Protein AF-A0A1B8PIZ0-F1 (afdb_monomer_lite)

Foldseek 3Di:
DDPDPPCLPVCVPDFDFADQVVLLVLLVCQQVVVDDQFPSSQLNSLFRDQDAAREHEDAQCSLFFKEFPDDWDADPPPQRKTKTKIARPDLRSCLRQPIWIWIQGPVRFIGTDKDKDQLDLDPDPDVSSVVSNVVCVVRPRDHDPRTNNHIYIYHNPPYTHDCVSYDYPVD

Structure (mmCIF, N/CA/C/O backbone):
data_AF-A0A1B8PIZ0-F1
#
_entry.id   AF-A0A1B8PIZ0-F1
#
loop_
_atom_site.group_PDB
_atom_site.id
_atom_site.type_symbol
_atom_site.label_atom_id
_atom_site.label_alt_id
_atom_site.label_comp_id
_atom_site.label_asym_id
_atom_site.label_entity_id
_atom_site.label_seq_id
_atom_site.pdbx_PDB_ins_code
_atom_site.Cartn_x
_atom_site.Cartn_y
_atom_site.Cartn_z
_atom_site.occupancy
_atom_site.B_iso_or_equiv
_atom_site.auth_seq_id
_atom_site.auth_comp_id
_atom_site.auth_asym_id
_atom_site.auth_atom_id
_atom_site.pdbx_PDB_model_num
ATOM 1 N N . MET A 1 1 ? 8.031 23.062 -17.311 1.00 29.81 1 MET A N 1
ATOM 2 C CA . MET A 1 1 ? 8.286 21.950 -18.252 1.00 29.81 1 MET A CA 1
ATOM 3 C C . MET A 1 1 ? 7.127 20.973 -18.152 1.00 29.81 1 MET A C 1
ATOM 5 O O . MET A 1 1 ? 6.891 20.452 -17.072 1.00 29.81 1 MET A O 1
ATOM 9 N N . ARG A 1 2 ? 6.341 20.817 -19.224 1.00 23.56 2 ARG A N 1
ATOM 10 C CA . ARG A 1 2 ? 5.253 19.832 -19.306 1.00 23.56 2 ARG A CA 1
ATOM 11 C C . ARG A 1 2 ? 5.881 18.497 -19.698 1.00 23.56 2 ARG A C 1
ATOM 13 O O . ARG A 1 2 ? 6.455 18.410 -20.780 1.00 23.56 2 ARG A O 1
ATOM 20 N N . TRP A 1 3 ? 5.799 17.494 -18.830 1.00 27.50 3 TRP A N 1
ATOM 21 C CA . TRP A 1 3 ? 6.072 16.117 -19.227 1.00 27.50 3 TRP A CA 1
ATOM 22 C C . TRP A 1 3 ? 4.969 15.710 -20.202 1.00 27.50 3 TRP A C 1
ATOM 24 O O . TRP A 1 3 ? 3.836 15.443 -19.810 1.00 27.50 3 TRP A O 1
ATOM 34 N N . ASN A 1 4 ? 5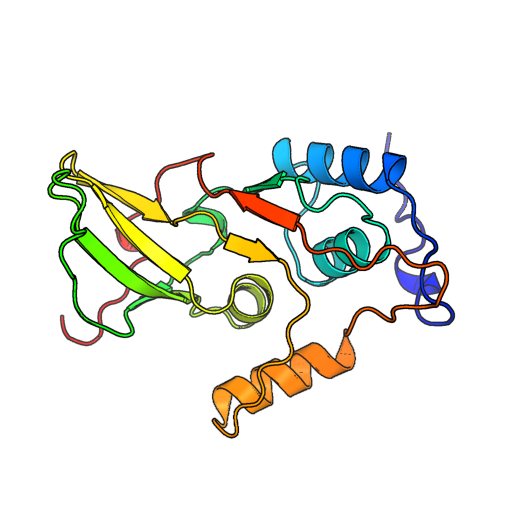.287 15.777 -21.496 1.00 31.23 4 ASN A N 1
ATOM 35 C CA . ASN A 1 4 ? 4.483 15.149 -22.532 1.00 31.23 4 ASN A CA 1
ATOM 36 C C . ASN A 1 4 ? 4.320 13.689 -22.139 1.00 31.23 4 ASN A C 1
ATOM 38 O O . ASN A 1 4 ? 5.322 13.051 -21.834 1.00 31.23 4 ASN A O 1
ATOM 42 N N . ALA A 1 5 ? 3.082 13.200 -22.141 1.00 34.72 5 ALA A N 1
ATOM 43 C CA . ALA A 1 5 ? 2.732 11.801 -21.968 1.00 34.72 5 ALA A CA 1
ATOM 44 C C . ALA A 1 5 ? 3.701 10.923 -22.774 1.00 34.72 5 ALA A C 1
ATOM 46 O O . ALA A 1 5 ? 3.555 10.767 -23.989 1.00 34.72 5 ALA A O 1
ATOM 47 N N . ILE A 1 6 ? 4.744 10.408 -22.119 1.00 36.66 6 ILE A N 1
ATOM 48 C CA . ILE A 1 6 ? 5.688 9.499 -22.748 1.00 36.66 6 ILE A CA 1
ATOM 49 C C . ILE A 1 6 ? 4.914 8.199 -22.906 1.00 36.66 6 ILE A C 1
ATOM 51 O O . ILE A 1 6 ? 4.814 7.404 -21.987 1.00 36.66 6 ILE A O 1
ATOM 55 N N . ASN A 1 7 ? 4.306 8.043 -24.082 1.00 41.03 7 ASN A N 1
ATOM 56 C CA . ASN A 1 7 ? 4.067 6.769 -24.753 1.00 41.03 7 ASN A CA 1
ATOM 57 C C . ASN A 1 7 ? 3.446 5.627 -23.930 1.00 41.03 7 ASN A C 1
ATOM 59 O O . ASN A 1 7 ? 3.658 4.466 -24.268 1.00 41.03 7 ASN A O 1
ATOM 63 N N . ILE A 1 8 ? 2.590 5.923 -22.954 1.00 43.09 8 ILE A N 1
ATOM 64 C CA . ILE A 1 8 ? 1.818 4.900 -22.228 1.00 43.09 8 ILE A CA 1
ATOM 65 C C . ILE A 1 8 ? 1.001 4.029 -23.220 1.00 43.09 8 ILE A C 1
ATOM 67 O O . ILE A 1 8 ? 0.893 2.814 -23.080 1.00 43.09 8 ILE A O 1
ATOM 71 N N . ASN A 1 9 ? 0.570 4.609 -24.351 1.00 36.38 9 ASN A N 1
ATOM 72 C CA . ASN A 1 9 ? -0.186 3.911 -25.399 1.00 36.38 9 ASN A CA 1
ATOM 73 C C . ASN A 1 9 ? 0.626 2.986 -26.337 1.00 36.38 9 ASN A C 1
ATOM 75 O O . ASN A 1 9 ? 0.011 2.245 -27.103 1.00 36.38 9 ASN A O 1
ATOM 79 N N . LYS A 1 10 ? 1.972 2.989 -26.327 1.00 35.34 10 LYS A N 1
ATOM 80 C CA . LYS A 1 10 ? 2.781 2.112 -27.213 1.00 35.34 10 LYS A CA 1
ATOM 81 C C . LYS A 1 10 ? 3.166 0.761 -26.591 1.00 35.34 10 LYS A C 1
ATOM 83 O O . LYS A 1 10 ? 3.701 -0.092 -27.296 1.00 35.34 10 LYS A O 1
ATOM 88 N N . VAL A 1 11 ? 2.870 0.535 -25.310 1.00 43.62 11 VAL A N 1
ATOM 89 C CA . VAL A 1 11 ? 3.369 -0.625 -24.539 1.00 43.62 11 VAL A CA 1
ATOM 90 C C . VAL A 1 11 ? 2.560 -1.915 -24.776 1.00 43.62 11 VAL A C 1
ATOM 92 O O . VAL A 1 11 ? 2.982 -2.997 -24.387 1.00 43.62 11 VAL A O 1
ATOM 95 N N . LYS A 1 12 ? 1.433 -1.872 -25.499 1.00 44.84 12 LYS A N 1
ATOM 96 C CA . LYS A 1 12 ? 0.586 -3.067 -25.701 1.00 44.84 12 LYS A CA 1
ATOM 97 C C . LYS A 1 12 ? 1.156 -4.146 -26.640 1.00 44.84 12 LYS A C 1
ATOM 99 O O . LYS A 1 12 ? 0.553 -5.209 -26.728 1.00 44.84 12 LYS A O 1
ATOM 104 N N . ALA A 1 13 ? 2.278 -3.916 -27.330 1.00 50.06 13 ALA A N 1
ATOM 105 C CA . ALA A 1 13 ? 2.811 -4.880 -28.306 1.00 50.06 13 ALA A CA 1
ATOM 106 C C . ALA A 1 13 ? 4.009 -5.716 -27.814 1.00 50.06 13 ALA A C 1
ATOM 108 O O . ALA A 1 13 ? 4.194 -6.818 -28.314 1.00 50.06 13 ALA A O 1
ATOM 109 N N . ASN A 1 14 ? 4.807 -5.237 -26.851 1.00 59.69 14 ASN A N 1
ATOM 110 C CA . ASN A 1 14 ? 5.965 -5.960 -26.310 1.00 59.69 14 ASN A CA 1
ATOM 111 C C . ASN A 1 14 ? 6.154 -5.608 -24.831 1.00 59.69 14 ASN A C 1
ATOM 113 O O . ASN A 1 14 ? 6.105 -4.432 -24.473 1.00 59.69 14 ASN A O 1
ATOM 117 N N . ALA A 1 15 ? 6.402 -6.617 -23.991 1.00 68.88 15 ALA A N 1
ATOM 118 C CA . ALA A 1 15 ? 6.750 -6.411 -22.588 1.00 68.88 15 ALA A CA 1
ATOM 119 C C . ALA A 1 15 ? 7.975 -5.479 -22.467 1.00 68.88 15 ALA A C 1
ATOM 121 O O . ALA A 1 15 ? 8.939 -5.661 -23.224 1.00 68.88 15 ALA A O 1
ATOM 122 N N . PRO A 1 16 ? 7.970 -4.487 -21.557 1.00 81.31 16 PRO A N 1
ATOM 123 C CA . PRO A 1 16 ? 9.118 -3.612 -21.391 1.00 81.31 16 PRO A CA 1
ATOM 124 C C . PRO A 1 16 ? 10.303 -4.416 -20.842 1.00 81.31 16 PRO A C 1
ATOM 126 O O . PRO A 1 16 ? 10.139 -5.425 -20.146 1.00 81.31 16 PRO A O 1
ATOM 129 N N . LYS A 1 17 ? 11.515 -3.986 -21.196 1.00 85.69 17 LYS A N 1
ATOM 130 C CA . LYS A 1 17 ? 12.740 -4.577 -20.652 1.00 85.69 17 LYS A CA 1
ATOM 131 C C . LYS A 1 17 ? 12.931 -4.116 -19.209 1.00 85.69 17 LYS A C 1
ATOM 133 O O . LYS A 1 17 ? 12.544 -3.003 -18.864 1.00 85.69 17 LYS A O 1
ATOM 138 N N . ALA A 1 18 ? 13.567 -4.957 -18.403 1.00 89.19 18 ALA A N 1
ATOM 139 C CA . ALA A 1 18 ? 14.065 -4.604 -17.086 1.00 89.19 18 ALA A CA 1
ATOM 140 C C . ALA A 1 18 ? 14.876 -3.300 -17.150 1.00 89.19 18 ALA A C 1
ATOM 142 O O . ALA A 1 18 ? 15.759 -3.151 -17.999 1.00 89.19 18 ALA A O 1
ATOM 143 N N . ASN A 1 19 ? 14.567 -2.367 -16.254 1.00 93.75 19 ASN A N 1
ATOM 144 C CA . ASN A 1 19 ? 15.237 -1.080 -16.142 1.00 93.75 19 ASN A CA 1
ATOM 145 C C . ASN A 1 19 ? 15.140 -0.569 -14.698 1.00 93.75 19 ASN A C 1
ATOM 147 O O . ASN A 1 19 ? 14.240 0.198 -14.355 1.00 93.75 19 ASN A O 1
ATOM 151 N N . GLN A 1 20 ? 16.074 -0.997 -13.844 1.00 95.69 20 GLN A N 1
ATOM 152 C CA . GLN A 1 20 ? 16.063 -0.613 -12.431 1.00 95.69 20 GLN A CA 1
ATOM 153 C C . GLN A 1 20 ? 16.243 0.894 -12.222 1.00 95.69 20 GLN A C 1
ATOM 155 O O . GLN A 1 20 ? 15.596 1.462 -11.352 1.00 95.69 20 GLN A O 1
ATOM 160 N N . GLU A 1 21 ? 17.068 1.561 -13.032 1.00 95.94 21 GLU A N 1
ATOM 161 C CA . GLU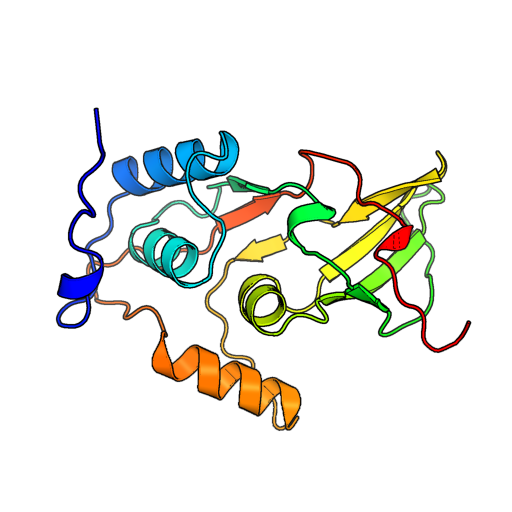 A 1 21 ? 17.289 3.007 -12.894 1.00 95.94 21 GLU A CA 1
ATOM 162 C C . GLU A 1 21 ? 15.988 3.796 -13.122 1.00 95.94 21 GLU A C 1
ATOM 164 O O . GLU A 1 21 ? 15.710 4.789 -12.448 1.00 95.94 21 GLU A O 1
ATOM 169 N N . GLU A 1 22 ? 15.163 3.351 -14.071 1.00 94.56 22 GLU A N 1
ATOM 170 C CA . GLU A 1 22 ? 13.834 3.918 -14.293 1.00 94.56 22 GLU A CA 1
ATOM 171 C C . GLU A 1 22 ? 12.845 3.522 -13.191 1.00 94.56 22 GLU A C 1
ATOM 173 O O . GLU A 1 22 ? 12.083 4.377 -12.739 1.00 94.56 22 GLU A O 1
ATOM 178 N N . ALA A 1 23 ? 12.901 2.280 -12.697 1.00 94.62 23 ALA A N 1
ATOM 179 C CA . ALA A 1 23 ? 12.103 1.836 -11.554 1.00 94.62 23 ALA A CA 1
ATOM 180 C C . ALA A 1 23 ? 12.353 2.711 -10.311 1.00 94.62 23 ALA A C 1
ATOM 182 O O . ALA A 1 23 ? 11.406 3.176 -9.674 1.00 94.62 23 ALA A O 1
ATOM 183 N N . ASP A 1 24 ? 13.619 3.017 -10.019 1.00 97.00 24 ASP A N 1
ATOM 184 C CA . ASP A 1 24 ? 14.020 3.865 -8.896 1.00 97.00 24 ASP A CA 1
ATOM 185 C C . ASP A 1 24 ? 13.507 5.305 -9.074 1.00 97.00 24 ASP A C 1
ATOM 187 O O . ASP A 1 24 ? 12.976 5.908 -8.137 1.00 97.00 24 ASP A O 1
ATOM 191 N N . LYS A 1 25 ? 13.582 5.857 -10.295 1.00 95.88 25 LYS A N 1
ATOM 192 C CA . LYS A 1 25 ? 13.016 7.181 -10.618 1.00 95.88 25 LYS A CA 1
ATOM 193 C C . LYS A 1 25 ? 11.502 7.215 -10.419 1.00 95.88 25 LYS A C 1
ATOM 195 O O . LYS A 1 25 ? 10.985 8.169 -9.839 1.00 95.88 25 LYS A O 1
ATOM 200 N N . ILE A 1 26 ? 10.790 6.183 -10.866 1.00 93.75 26 ILE A N 1
ATOM 201 C CA . ILE A 1 26 ? 9.339 6.060 -10.684 1.00 93.75 26 ILE A CA 1
ATOM 202 C C . ILE A 1 26 ? 8.981 5.962 -9.199 1.00 93.75 26 ILE A C 1
ATOM 204 O O . ILE A 1 26 ? 8.067 6.655 -8.751 1.00 93.75 26 ILE A O 1
ATOM 208 N N . ALA A 1 27 ? 9.730 5.184 -8.415 1.00 93.81 27 ALA A N 1
ATOM 209 C CA . ALA A 1 27 ? 9.539 5.106 -6.970 1.00 93.81 27 ALA A CA 1
ATOM 210 C C . ALA A 1 27 ? 9.697 6.481 -6.298 1.00 93.81 27 ALA A C 1
ATOM 212 O O . ALA A 1 27 ? 8.860 6.871 -5.484 1.00 93.81 27 ALA A O 1
ATOM 213 N N . VAL A 1 28 ? 10.699 7.276 -6.693 1.00 94.50 28 VAL A N 1
ATOM 214 C CA . VAL A 1 28 ? 10.849 8.662 -6.213 1.00 94.50 28 VAL A CA 1
ATOM 215 C C . VAL A 1 28 ? 9.637 9.527 -6.584 1.00 94.50 28 VAL A C 1
ATOM 217 O O . VAL A 1 28 ? 9.174 10.321 -5.759 1.00 94.50 28 VAL A O 1
ATOM 220 N N . LEU A 1 29 ? 9.081 9.380 -7.790 1.00 93.00 29 LEU A N 1
ATOM 221 C CA . LEU A 1 29 ? 7.890 10.130 -8.204 1.00 93.00 29 LEU A CA 1
ATOM 222 C C . LEU A 1 29 ? 6.647 9.756 -7.386 1.00 93.00 29 LEU A C 1
ATOM 224 O O . LEU A 1 29 ? 5.907 10.656 -6.986 1.00 93.00 29 LEU A O 1
ATOM 228 N N . PHE A 1 30 ? 6.448 8.474 -7.067 1.00 90.81 30 PHE A N 1
ATOM 229 C CA . PHE A 1 30 ? 5.401 8.055 -6.128 1.00 90.81 30 PHE A CA 1
ATOM 230 C C . PHE A 1 30 ? 5.611 8.679 -4.745 1.00 90.81 30 PHE A C 1
ATOM 232 O O . PHE A 1 30 ? 4.709 9.322 -4.206 1.00 90.81 30 PHE A O 1
ATOM 239 N N . ASN A 1 31 ? 6.828 8.580 -4.207 1.00 90.56 31 ASN A N 1
ATOM 240 C CA . ASN A 1 31 ? 7.156 9.056 -2.860 1.00 90.56 31 ASN A CA 1
ATOM 241 C C . ASN A 1 31 ? 6.964 10.573 -2.715 1.00 90.56 31 ASN A C 1
ATOM 243 O O . ASN A 1 31 ? 6.553 11.062 -1.661 1.00 90.56 31 ASN A O 1
ATOM 247 N N . THR A 1 32 ? 7.229 11.317 -3.790 1.00 88.69 32 THR A N 1
ATOM 248 C CA . THR A 1 32 ? 7.062 12.776 -3.850 1.00 88.69 32 THR A CA 1
ATOM 249 C C . THR A 1 32 ? 5.648 13.221 -4.236 1.00 88.69 32 THR A C 1
ATOM 251 O O . THR A 1 32 ? 5.376 14.418 -4.226 1.00 88.69 32 THR A O 1
ATOM 254 N N . GLY A 1 33 ? 4.731 12.293 -4.542 1.00 85.56 33 GLY A N 1
ATOM 255 C CA . GLY A 1 33 ? 3.365 12.606 -4.979 1.00 85.56 33 GLY A CA 1
ATOM 256 C C . GLY A 1 33 ? 3.272 13.168 -6.403 1.00 85.56 33 GLY A C 1
ATOM 257 O O . GLY A 1 33 ? 2.233 13.695 -6.787 1.00 85.56 33 GLY A O 1
ATOM 258 N N . ASN A 1 34 ? 4.347 13.057 -7.187 1.00 88.44 34 ASN A N 1
ATOM 259 C CA . ASN A 1 34 ? 4.416 13.525 -8.574 1.00 88.44 34 ASN A CA 1
ATOM 260 C C . ASN A 1 34 ? 3.940 12.473 -9.590 1.00 88.44 34 ASN A C 1
ATOM 262 O O . ASN A 1 34 ? 3.841 12.776 -10.779 1.00 88.44 34 ASN A O 1
ATOM 266 N N . LEU A 1 35 ? 3.648 11.250 -9.138 1.00 88.75 35 LEU A N 1
ATOM 267 C CA . LEU A 1 35 ? 3.016 10.197 -9.926 1.00 88.75 35 LEU A CA 1
ATOM 268 C C . LEU A 1 35 ? 1.870 9.568 -9.131 1.00 88.75 35 LEU A C 1
ATOM 270 O O . LEU A 1 35 ? 2.004 9.280 -7.943 1.00 88.75 35 LEU A O 1
ATOM 274 N N . GLU A 1 36 ? 0.734 9.358 -9.791 1.00 87.56 36 GLU A N 1
ATOM 275 C CA . GLU A 1 36 ? -0.440 8.756 -9.165 1.00 87.56 36 GLU A CA 1
ATOM 276 C C . GLU A 1 36 ? -0.273 7.242 -8.988 1.00 87.56 36 GLU A C 1
ATOM 278 O O . GLU A 1 36 ? 0.021 6.530 -9.947 1.00 87.56 36 GLU A O 1
ATOM 283 N N . VAL A 1 37 ? -0.558 6.739 -7.784 1.00 87.19 37 VAL A N 1
ATOM 284 C CA . VAL A 1 37 ? -0.545 5.308 -7.437 1.00 87.19 37 VAL A CA 1
ATOM 285 C C . VAL A 1 37 ? -1.783 4.598 -8.004 1.00 87.19 37 VAL A C 1
ATOM 287 O O . VAL A 1 37 ? -2.758 4.329 -7.309 1.00 87.19 37 VAL A O 1
ATOM 290 N N . ASN A 1 38 ? -1.761 4.288 -9.294 1.00 84.06 38 ASN A N 1
ATOM 291 C CA . ASN A 1 38 ? -2.816 3.532 -9.962 1.00 84.06 38 ASN A CA 1
ATOM 292 C C . ASN A 1 38 ? -2.274 2.216 -10.539 1.00 84.06 38 ASN A C 1
ATOM 294 O O . ASN A 1 38 ? -1.065 1.988 -10.593 1.00 84.06 38 ASN A O 1
ATOM 298 N N . LYS A 1 39 ? -3.191 1.339 -10.957 1.00 79.56 39 LYS A N 1
ATOM 299 C CA . LYS A 1 39 ? -2.848 0.002 -11.444 1.00 79.56 39 LYS A CA 1
ATOM 300 C C . LYS A 1 39 ? -1.862 0.034 -12.615 1.00 79.56 39 LYS A C 1
ATOM 302 O O . LYS A 1 39 ? -0.899 -0.715 -12.602 1.00 79.56 39 LYS A O 1
ATOM 307 N N . GLU A 1 40 ? -2.072 0.926 -13.576 1.00 81.56 40 GLU A N 1
ATOM 308 C CA . GLU A 1 40 ? -1.222 1.047 -14.763 1.00 81.56 40 GLU A CA 1
ATOM 309 C C . GLU A 1 40 ? 0.222 1.423 -14.405 1.00 81.56 40 GLU A C 1
ATOM 311 O O . GLU A 1 40 ? 1.163 0.771 -14.855 1.00 81.56 40 GLU A O 1
ATOM 316 N N . ASN A 1 41 ? 0.405 2.417 -13.534 1.00 88.00 41 ASN A N 1
ATOM 317 C CA . ASN A 1 41 ? 1.735 2.850 -13.113 1.00 88.00 41 ASN A CA 1
ATOM 318 C C . ASN A 1 41 ? 2.451 1.788 -12.258 1.00 88.00 41 ASN A C 1
ATOM 320 O O . ASN A 1 41 ? 3.666 1.629 -12.371 1.00 88.00 41 ASN A O 1
ATOM 324 N N . LEU A 1 42 ? 1.717 1.055 -11.413 1.00 88.19 42 LEU A N 1
ATOM 325 C CA . LEU A 1 42 ? 2.281 -0.023 -10.591 1.00 88.19 42 LEU A CA 1
ATOM 326 C C . LEU A 1 42 ? 2.607 -1.274 -11.411 1.00 88.19 42 LEU A C 1
ATOM 328 O O . LEU A 1 42 ? 3.641 -1.893 -11.177 1.00 88.19 42 LEU A O 1
ATOM 332 N N . ASP A 1 43 ? 1.774 -1.613 -12.397 1.00 86.00 43 ASP A N 1
ATOM 333 C CA . ASP A 1 43 ? 2.042 -2.690 -13.351 1.00 86.00 43 ASP A CA 1
ATOM 334 C C . ASP A 1 43 ? 3.290 -2.374 -14.181 1.00 86.00 43 ASP A C 1
ATOM 336 O O . ASP A 1 43 ? 4.160 -3.232 -14.318 1.00 86.00 43 ASP A O 1
ATOM 340 N N . TYR A 1 44 ? 3.436 -1.135 -14.665 1.00 87.12 44 TYR A N 1
ATOM 341 C CA . TYR A 1 44 ? 4.648 -0.724 -15.372 1.00 87.12 44 TYR A CA 1
ATOM 342 C C . TYR A 1 44 ? 5.886 -0.812 -14.475 1.00 87.12 44 TYR A C 1
ATOM 344 O O . TYR A 1 44 ? 6.882 -1.415 -14.879 1.00 87.12 44 TYR A O 1
ATOM 352 N N . LEU A 1 45 ? 5.809 -0.286 -13.242 1.00 91.56 45 LEU A N 1
ATOM 353 C CA . LEU A 1 45 ? 6.899 -0.389 -12.270 1.00 91.56 45 LEU A CA 1
ATOM 354 C C . LEU A 1 45 ? 7.288 -1.852 -12.032 1.00 91.56 45 LEU A C 1
ATOM 356 O O . LEU A 1 45 ? 8.465 -2.188 -12.106 1.00 91.56 45 LEU A O 1
ATOM 360 N N . TYR A 1 46 ? 6.306 -2.729 -11.819 1.00 89.19 46 TYR A N 1
ATOM 361 C CA . TYR A 1 46 ? 6.521 -4.165 -11.662 1.00 89.19 46 TYR A CA 1
ATOM 362 C C . TYR A 1 46 ? 7.258 -4.769 -12.866 1.00 89.19 46 TYR A C 1
ATOM 364 O O . TYR A 1 46 ? 8.237 -5.491 -12.686 1.00 89.19 46 TYR A O 1
ATOM 372 N N . GLN A 1 47 ? 6.853 -4.445 -14.099 1.00 87.88 47 GLN A N 1
ATOM 373 C CA . GLN A 1 47 ? 7.466 -5.018 -15.302 1.00 87.88 47 GLN A CA 1
ATOM 374 C C . GLN A 1 47 ? 8.933 -4.628 -15.490 1.00 87.88 47 GLN A C 1
ATOM 376 O O . GLN A 1 47 ? 9.706 -5.431 -16.017 1.00 87.88 47 GLN A O 1
ATOM 381 N N . ILE A 1 48 ? 9.328 -3.420 -15.086 1.00 90.81 48 ILE A N 1
ATOM 382 C CA . ILE A 1 48 ? 10.706 -2.938 -15.253 1.00 90.81 48 ILE A CA 1
ATOM 383 C C . ILE A 1 48 ? 11.584 -3.181 -14.017 1.00 90.81 48 ILE A C 1
ATOM 385 O O . ILE A 1 48 ? 12.809 -3.163 -14.139 1.00 90.81 48 ILE A O 1
ATOM 389 N N . ASN A 1 49 ? 10.985 -3.427 -12.847 1.00 92.31 49 ASN A N 1
ATOM 390 C CA . ASN A 1 49 ? 11.691 -3.602 -11.581 1.00 92.31 49 ASN A CA 1
ATOM 391 C C . ASN A 1 49 ? 12.419 -4.951 -11.487 1.00 92.31 49 ASN A C 1
ATOM 393 O O . ASN A 1 49 ? 11.854 -6.008 -11.759 1.00 92.31 49 ASN A O 1
ATOM 397 N N . THR A 1 50 ? 13.660 -4.900 -11.012 1.00 92.50 50 THR A N 1
ATOM 398 C CA . THR A 1 50 ? 14.531 -6.050 -10.717 1.00 92.50 50 THR A CA 1
ATOM 399 C C . THR A 1 50 ? 14.974 -6.105 -9.251 1.00 92.50 50 THR A C 1
ATOM 401 O O . THR A 1 50 ? 15.765 -6.967 -8.874 1.00 92.50 50 THR A O 1
ATOM 404 N N . ASN A 1 51 ? 14.475 -5.201 -8.408 1.00 93.06 51 ASN A N 1
ATOM 405 C CA . ASN A 1 51 ? 14.837 -5.109 -7.002 1.00 93.06 51 ASN A CA 1
ATOM 406 C C . ASN A 1 51 ? 13.626 -5.407 -6.109 1.00 93.06 51 ASN A C 1
ATOM 408 O O . ASN A 1 51 ? 12.692 -4.611 -6.021 1.00 93.06 51 ASN A O 1
ATOM 412 N N . LYS A 1 52 ? 13.670 -6.530 -5.390 1.00 90.31 52 LYS A N 1
ATOM 413 C CA . LYS A 1 52 ? 12.614 -6.929 -4.443 1.00 90.31 52 LYS A CA 1
ATOM 414 C C . LYS A 1 52 ? 12.494 -6.007 -3.221 1.00 90.31 52 LYS A C 1
ATOM 416 O O . LYS A 1 52 ? 11.453 -5.973 -2.574 1.00 90.31 52 LYS A O 1
ATOM 421 N N . ASP A 1 53 ? 13.560 -5.277 -2.904 1.00 94.44 53 ASP A N 1
ATOM 422 C CA . ASP A 1 53 ? 13.628 -4.397 -1.737 1.00 94.44 53 ASP A CA 1
ATOM 423 C C . ASP A 1 53 ? 13.178 -2.964 -2.084 1.00 94.44 53 ASP A C 1
ATOM 425 O O . ASP A 1 53 ? 13.082 -2.103 -1.203 1.00 94.44 53 ASP A O 1
ATOM 429 N N . LEU A 1 54 ? 12.850 -2.700 -3.360 1.00 95.44 54 LEU A N 1
ATOM 430 C CA . LEU A 1 54 ? 12.265 -1.434 -3.790 1.00 95.44 54 LEU A CA 1
ATOM 431 C C . LEU A 1 54 ? 11.009 -1.145 -2.961 1.00 95.44 54 LEU A C 1
ATOM 433 O O . LEU A 1 54 ? 10.182 -2.027 -2.730 1.00 95.44 54 LEU A O 1
ATOM 437 N N . THR A 1 55 ? 10.873 0.094 -2.495 1.00 95.06 55 THR A N 1
ATOM 438 C CA . THR A 1 55 ? 9.744 0.518 -1.666 1.00 95.06 55 THR A CA 1
ATOM 439 C C . THR A 1 55 ? 9.161 1.815 -2.202 1.00 95.06 55 THR A C 1
ATOM 441 O O . THR A 1 55 ? 9.890 2.786 -2.417 1.00 95.06 55 THR A O 1
ATOM 444 N N . ILE A 1 56 ? 7.840 1.845 -2.358 1.00 94.44 56 ILE A N 1
ATOM 445 C CA . ILE A 1 56 ? 7.082 3.070 -2.610 1.00 94.44 56 ILE A CA 1
ATOM 446 C C . ILE A 1 56 ? 6.325 3.490 -1.347 1.00 94.44 56 ILE A C 1
ATOM 448 O O . ILE A 1 56 ? 5.878 2.656 -0.560 1.00 94.44 56 ILE A O 1
ATOM 452 N N . LEU A 1 57 ? 6.184 4.795 -1.150 1.00 92.75 57 LEU A N 1
ATOM 453 C CA . LEU A 1 57 ? 5.485 5.415 -0.035 1.00 92.75 57 LEU A CA 1
ATOM 454 C C . LEU A 1 57 ? 4.126 5.909 -0.513 1.00 92.75 57 LEU A C 1
ATOM 456 O O . LEU A 1 57 ? 4.033 6.741 -1.416 1.00 92.75 57 LEU A O 1
ATOM 460 N N . VAL A 1 58 ? 3.073 5.425 0.131 1.00 91.12 58 VAL A N 1
ATOM 461 C CA . VAL A 1 58 ? 1.687 5.772 -0.174 1.00 91.12 58 VAL A CA 1
ATOM 462 C C . VAL A 1 58 ? 1.070 6.410 1.064 1.00 91.12 58 VAL A C 1
ATOM 464 O O . VAL A 1 58 ? 1.285 5.968 2.191 1.00 91.12 58 VAL A O 1
ATOM 467 N N . GLU A 1 59 ? 0.320 7.491 0.879 1.00 91.31 59 GLU A N 1
ATOM 468 C CA . GLU A 1 59 ? -0.459 8.073 1.975 1.00 91.31 59 GLU A CA 1
ATOM 469 C C . GLU A 1 59 ? -1.556 7.096 2.375 1.00 91.31 59 GLU A C 1
ATOM 471 O O . GLU A 1 59 ? -2.268 6.588 1.509 1.00 91.31 59 GLU A O 1
ATOM 476 N N . ALA A 1 60 ? -1.729 6.839 3.672 1.00 92.50 60 ALA A N 1
ATOM 477 C CA . ALA A 1 60 ? -2.712 5.858 4.120 1.00 92.50 60 ALA A CA 1
ATOM 478 C C . ALA A 1 60 ? -4.130 6.219 3.637 1.00 92.50 60 ALA A C 1
ATOM 480 O O . ALA A 1 60 ? -4.887 5.352 3.211 1.00 92.50 60 ALA A O 1
ATOM 481 N N . ASP A 1 61 ? -4.470 7.510 3.606 1.00 92.88 61 ASP A N 1
ATOM 482 C CA . ASP A 1 61 ? -5.763 7.995 3.109 1.00 92.88 61 ASP A CA 1
ATOM 483 C C . ASP A 1 61 ? -5.950 7.850 1.587 1.00 92.88 61 ASP A C 1
ATOM 485 O O . ASP A 1 61 ? -7.086 7.880 1.109 1.00 92.88 61 ASP A O 1
ATOM 489 N N . TYR A 1 62 ? -4.884 7.614 0.810 1.00 91.31 62 TYR A N 1
ATOM 490 C CA . TYR A 1 62 ? -4.993 7.345 -0.630 1.00 91.31 62 TYR A CA 1
ATOM 491 C C . TYR A 1 62 ? -5.746 6.037 -0.926 1.00 91.31 62 TYR A C 1
ATOM 493 O O . TYR A 1 62 ? -6.333 5.892 -2.007 1.00 91.31 62 TYR A O 1
ATOM 501 N N . VAL A 1 63 ? -5.774 5.106 0.037 1.00 92.12 63 VAL A N 1
ATOM 502 C CA . VAL A 1 63 ? -6.578 3.872 -0.009 1.00 92.12 63 VAL A CA 1
ATOM 503 C C . VAL A 1 63 ? -8.075 4.194 -0.149 1.00 92.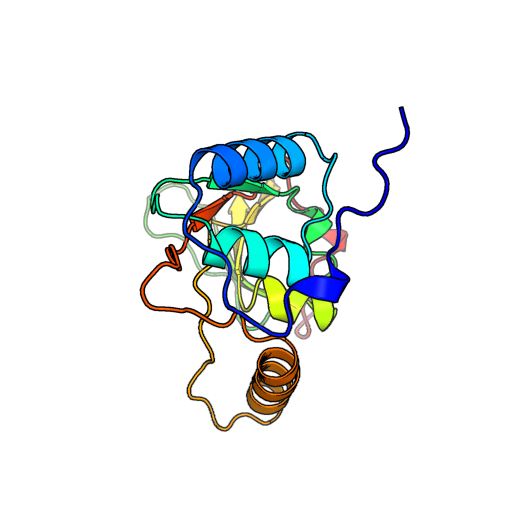12 63 VAL A C 1
ATOM 505 O O . VAL A 1 63 ? -8.820 3.442 -0.781 1.00 92.12 63 VAL A O 1
ATOM 508 N N . GLY A 1 64 ? -8.512 5.357 0.346 1.00 94.31 64 GLY A N 1
ATOM 509 C CA . GLY A 1 64 ? -9.914 5.757 0.381 1.00 94.31 64 GLY A CA 1
ATOM 510 C C . GLY A 1 64 ? -10.699 4.979 1.435 1.00 94.31 64 GLY A C 1
ATOM 511 O O . GLY A 1 64 ? -10.116 4.385 2.330 1.00 94.31 64 GLY A O 1
ATOM 512 N N . LYS A 1 65 ? -12.034 4.984 1.340 1.00 97.06 65 LYS A N 1
ATOM 513 C CA . LYS A 1 65 ? -12.893 4.274 2.299 1.00 97.06 65 LYS A CA 1
ATOM 514 C C . LYS A 1 65 ? -12.674 2.763 2.249 1.00 97.06 65 LYS A C 1
ATOM 516 O O . LYS A 1 65 ? -12.646 2.174 1.165 1.00 97.06 65 LYS A O 1
ATOM 521 N N . VAL A 1 66 ? -12.618 2.141 3.422 1.00 96.25 66 VAL A N 1
ATOM 522 C CA . VAL A 1 66 ? -12.425 0.698 3.583 1.00 96.25 66 VAL A CA 1
ATOM 523 C C . VAL A 1 66 ? -13.577 0.074 4.353 1.00 96.25 66 VAL A C 1
ATOM 525 O O . VAL A 1 66 ? -14.106 0.664 5.290 1.00 96.25 66 VAL A O 1
ATOM 528 N N . LEU A 1 67 ? -13.946 -1.135 3.952 1.00 95.44 67 LEU A N 1
ATOM 529 C CA . LEU A 1 67 ? -14.904 -1.983 4.639 1.00 95.44 67 LEU A CA 1
ATOM 530 C C . LEU A 1 67 ? -14.149 -2.997 5.501 1.00 95.44 67 LEU A C 1
ATOM 532 O O . LEU A 1 67 ? -13.307 -3.729 4.976 1.00 95.44 67 LEU A O 1
ATOM 536 N N . MET A 1 68 ? -14.473 -3.063 6.793 1.00 94.62 68 MET A N 1
ATOM 537 C CA . MET A 1 68 ? -14.020 -4.136 7.678 1.00 94.62 68 MET A CA 1
ATOM 538 C C . MET A 1 68 ? -14.662 -5.462 7.269 1.00 94.62 68 MET A C 1
ATOM 540 O O . MET A 1 68 ? -15.875 -5.544 7.084 1.00 94.62 68 MET A O 1
ATOM 544 N N . THR A 1 69 ? -13.843 -6.503 7.125 1.00 88.44 69 THR A N 1
ATOM 545 C CA . THR A 1 69 ? -14.299 -7.860 6.770 1.00 88.44 69 THR A CA 1
ATOM 546 C C . THR A 1 69 ? -14.165 -8.848 7.930 1.00 88.44 69 THR A C 1
ATOM 548 O O . THR A 1 69 ? -14.348 -10.046 7.735 1.00 88.44 69 THR A O 1
ATOM 551 N N . GLY A 1 70 ? -13.829 -8.358 9.123 1.00 86.44 70 GLY A N 1
ATOM 552 C CA . GL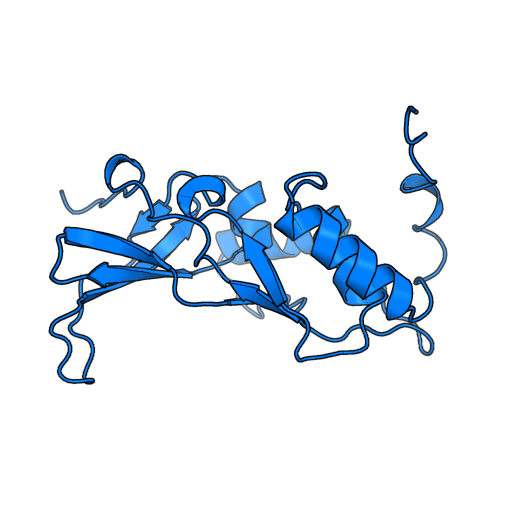Y A 1 70 ? -13.665 -9.136 10.346 1.00 86.44 70 GLY A CA 1
ATOM 553 C C . GLY A 1 70 ? -13.768 -8.249 11.586 1.00 86.44 70 GLY A C 1
ATOM 554 O O . GLY A 1 70 ? -14.117 -7.070 11.492 1.00 86.44 70 GLY A O 1
ATOM 555 N N . SER A 1 71 ? -13.448 -8.823 12.742 1.00 91.62 71 SER A N 1
ATOM 556 C CA . SER A 1 71 ? -13.435 -8.128 14.032 1.00 91.62 71 SER A CA 1
ATOM 557 C C . SER A 1 71 ? -12.027 -7.659 14.393 1.00 91.62 71 SER A C 1
ATOM 559 O O . SER A 1 71 ? -11.041 -8.154 13.852 1.00 91.62 71 SER A O 1
ATOM 561 N N . TRP A 1 72 ? -11.925 -6.703 15.316 1.00 95.00 72 TRP A N 1
ATOM 562 C CA . TRP A 1 72 ? -10.635 -6.310 15.879 1.00 95.00 72 TRP A CA 1
ATOM 563 C C . TRP A 1 72 ? -10.007 -7.459 16.671 1.00 95.00 72 TRP A C 1
ATOM 565 O O . TRP A 1 72 ? -10.654 -8.056 17.529 1.00 95.00 72 TRP A O 1
ATOM 575 N N . GLU A 1 73 ? -8.729 -7.707 16.418 1.00 95.81 73 GLU A N 1
ATOM 576 C CA . GLU A 1 73 ? -7.918 -8.729 17.072 1.00 95.81 73 GLU A CA 1
ATOM 577 C C . GLU A 1 73 ? -6.697 -8.086 17.724 1.00 95.81 73 GLU A C 1
ATOM 579 O O . GLU A 1 73 ? -6.102 -7.162 17.165 1.00 95.81 73 GLU A O 1
ATOM 584 N N . SER A 1 74 ? -6.283 -8.585 18.885 1.00 95.81 74 SER A N 1
ATOM 585 C CA . SER A 1 74 ? -5.024 -8.164 19.501 1.00 95.81 74 SER A CA 1
ATOM 586 C C . SER A 1 74 ? -3.826 -8.617 18.669 1.00 95.81 74 SER A C 1
ATOM 588 O O . SER A 1 74 ? -3.809 -9.719 18.120 1.00 95.81 74 SER A O 1
ATOM 590 N N . ILE A 1 75 ? -2.797 -7.775 18.597 1.00 93.94 75 ILE A N 1
ATOM 591 C CA . ILE A 1 75 ? -1.495 -8.168 18.055 1.00 93.94 75 ILE A CA 1
ATOM 592 C C . ILE A 1 75 ? -0.669 -8.788 19.195 1.00 93.94 75 ILE A C 1
ATOM 594 O O . ILE A 1 75 ? -0.476 -8.167 20.240 1.00 93.94 75 ILE A O 1
ATOM 598 N N . GLU A 1 76 ? -0.185 -10.019 19.006 1.00 91.25 76 GLU A N 1
ATOM 599 C CA . GLU A 1 76 ? 0.597 -10.787 19.995 1.00 91.25 76 GLU A CA 1
ATOM 600 C C . GLU A 1 76 ? 2.078 -10.353 20.061 1.00 91.25 76 GLU A C 1
ATOM 602 O O . GLU A 1 76 ? 2.990 -11.173 20.062 1.00 91.25 76 GLU A O 1
ATOM 607 N N . ASP A 1 77 ? 2.338 -9.045 20.093 1.00 89.50 77 ASP A N 1
ATOM 608 C CA . ASP A 1 77 ? 3.685 -8.450 20.166 1.00 89.50 77 ASP A CA 1
ATOM 609 C C . ASP A 1 77 ? 3.915 -7.637 21.456 1.00 89.50 77 ASP A C 1
ATOM 611 O O . ASP A 1 77 ? 4.944 -6.984 21.620 1.00 89.50 77 ASP A O 1
ATOM 615 N N . GLY A 1 78 ? 2.941 -7.647 22.374 1.00 89.19 78 GLY A N 1
ATOM 616 C CA . GLY A 1 78 ? 2.976 -6.876 23.619 1.00 89.19 78 GLY A CA 1
ATOM 617 C C . GLY A 1 78 ? 2.700 -5.377 23.453 1.00 89.19 78 GLY A C 1
ATOM 618 O O . GLY A 1 78 ? 2.709 -4.653 24.446 1.00 89.19 78 GLY A O 1
ATOM 619 N N . SER A 1 79 ? 2.415 -4.892 22.239 1.00 91.69 79 SER A N 1
ATOM 620 C CA . SER A 1 79 ? 2.164 -3.466 21.978 1.00 91.69 79 SER A CA 1
ATOM 621 C C . SER A 1 79 ? 0.797 -2.974 22.463 1.00 91.69 79 SER A C 1
ATOM 623 O O . SER A 1 79 ? 0.596 -1.770 22.627 1.00 91.69 79 SER A O 1
ATOM 625 N N . GLY A 1 80 ? -0.162 -3.888 22.645 1.00 92.44 80 GLY A N 1
ATOM 626 C CA . GLY A 1 80 ? -1.567 -3.551 22.892 1.00 92.44 80 GLY A CA 1
ATOM 627 C C . GLY A 1 80 ? -2.293 -2.979 21.667 1.00 92.44 80 GLY A C 1
ATOM 628 O O . GLY A 1 80 ? -3.421 -2.502 21.793 1.00 92.44 80 GLY A O 1
ATOM 629 N N . ASN A 1 81 ? -1.667 -3.000 20.487 1.00 95.88 81 ASN A N 1
ATOM 630 C CA . ASN A 1 81 ? -2.308 -2.598 19.242 1.00 95.88 81 ASN A CA 1
ATOM 631 C C . ASN A 1 81 ? -3.342 -3.644 18.804 1.00 95.88 81 ASN A C 1
ATOM 633 O O . ASN A 1 81 ? -3.200 -4.842 19.066 1.00 95.88 81 ASN A O 1
ATOM 637 N N . LEU A 1 82 ? -4.365 -3.182 18.088 1.00 96.69 82 LEU A N 1
ATOM 638 C CA . LEU A 1 82 ? -5.379 -4.042 17.485 1.00 96.69 82 LEU A CA 1
ATOM 639 C C . LEU A 1 82 ? -5.214 -4.050 15.967 1.00 96.69 82 LEU A C 1
ATOM 641 O O . LEU A 1 82 ? -4.888 -3.019 15.380 1.00 96.69 82 LEU A O 1
ATOM 645 N N . LYS A 1 83 ? -5.491 -5.179 15.324 1.00 96.06 83 LYS A N 1
ATOM 646 C CA . LYS A 1 83 ? -5.532 -5.326 13.867 1.00 96.06 83 LYS A CA 1
ATOM 647 C C . LYS A 1 83 ? -6.910 -5.777 13.398 1.00 96.06 83 LYS A C 1
ATOM 649 O O . LYS A 1 83 ? -7.642 -6.422 14.140 1.00 96.06 83 LYS A O 1
ATOM 654 N N . VAL A 1 84 ? -7.252 -5.455 12.160 1.00 95.56 84 VAL A N 1
ATOM 655 C CA . VAL A 1 84 ? -8.426 -5.994 11.473 1.00 95.56 84 VAL A CA 1
ATOM 656 C C . VAL A 1 84 ? -8.171 -6.053 9.973 1.00 95.56 84 VAL A C 1
ATOM 658 O O . VAL A 1 84 ? -7.470 -5.212 9.404 1.00 95.56 84 VAL A O 1
ATOM 661 N N . THR A 1 85 ? -8.754 -7.048 9.318 1.00 93.12 85 THR A N 1
ATOM 662 C CA . THR A 1 85 ? -8.750 -7.161 7.861 1.00 93.12 85 THR A CA 1
ATOM 663 C C . THR A 1 85 ? -9.775 -6.211 7.245 1.00 93.12 85 THR A C 1
ATOM 665 O O . THR A 1 85 ? -10.942 -6.186 7.650 1.00 93.12 85 THR A O 1
ATOM 668 N N . VAL A 1 86 ? -9.351 -5.434 6.249 1.00 93.81 86 VAL A N 1
ATOM 669 C CA . VAL A 1 86 ? -10.221 -4.508 5.517 1.00 93.81 86 VAL A CA 1
ATOM 670 C C . VAL A 1 86 ? -9.986 -4.594 4.013 1.00 93.81 86 VAL A C 1
ATOM 672 O O . VAL A 1 86 ? -8.925 -5.014 3.560 1.00 93.81 86 VAL A O 1
ATOM 675 N N . ARG A 1 87 ? -10.951 -4.127 3.221 1.00 91.81 87 ARG A N 1
ATOM 676 C CA . ARG A 1 87 ? -10.775 -3.925 1.774 1.00 91.81 87 ARG A CA 1
ATOM 677 C C . ARG A 1 87 ? -11.274 -2.548 1.338 1.00 91.81 87 ARG A C 1
ATOM 679 O O . ARG A 1 87 ? -12.274 -2.082 1.892 1.00 91.81 87 ARG A O 1
ATOM 686 N N . PRO A 1 88 ? -10.654 -1.893 0.342 1.00 92.25 88 PRO A N 1
ATOM 687 C CA . PRO A 1 88 ? -11.207 -0.675 -0.241 1.00 92.25 88 PRO A CA 1
ATOM 688 C C . PRO A 1 88 ? -12.600 -0.923 -0.829 1.00 92.25 88 PRO A C 1
ATOM 690 O O . PRO A 1 88 ? -12.832 -1.936 -1.487 1.00 92.25 88 PRO A O 1
ATOM 693 N N . ILE A 1 89 ? -13.527 0.019 -0.641 1.00 90.50 89 ILE A N 1
ATOM 694 C CA . ILE A 1 89 ? -14.858 -0.068 -1.273 1.00 90.50 89 ILE A CA 1
ATOM 695 C C . ILE A 1 89 ? -14.829 0.361 -2.744 1.00 90.50 89 ILE A C 1
ATOM 697 O O . ILE A 1 89 ? -15.693 -0.017 -3.532 1.00 90.50 89 ILE A O 1
ATOM 701 N N . ASN A 1 90 ? -13.849 1.188 -3.117 1.00 88.56 90 ASN A N 1
ATOM 702 C CA . ASN A 1 90 ? -13.654 1.613 -4.494 1.00 88.56 90 ASN A CA 1
ATOM 703 C C . ASN A 1 90 ? -12.948 0.493 -5.268 1.00 88.56 90 ASN A C 1
ATOM 705 O O . ASN A 1 90 ? -11.838 0.104 -4.911 1.00 88.56 90 ASN A O 1
ATOM 709 N N . LEU A 1 91 ? -13.567 0.015 -6.351 1.00 79.56 91 LEU A N 1
ATOM 710 C CA . LEU A 1 91 ? -13.053 -1.109 -7.142 1.00 79.56 91 LEU A CA 1
ATOM 711 C C . LEU A 1 91 ? -11.655 -0.863 -7.728 1.00 79.56 91 LEU A C 1
ATOM 713 O O . LEU A 1 91 ? -10.858 -1.793 -7.780 1.00 79.56 91 LEU A O 1
ATOM 717 N N . LEU A 1 92 ? -11.330 0.369 -8.134 1.00 80.12 92 LEU A N 1
ATOM 718 C CA . LEU A 1 92 ? -10.007 0.700 -8.678 1.00 80.12 92 LEU A CA 1
ATOM 719 C C . LEU A 1 92 ? -8.933 0.652 -7.589 1.00 80.12 92 LEU A C 1
ATOM 721 O O . LEU A 1 92 ? -7.843 0.138 -7.819 1.00 80.12 92 LEU A O 1
ATOM 725 N N . LYS A 1 93 ? -9.256 1.133 -6.384 1.00 86.62 93 LYS A N 1
ATOM 726 C CA . LYS A 1 93 ? -8.370 1.022 -5.215 1.00 86.62 93 LYS A CA 1
ATOM 727 C C . LYS A 1 93 ? -8.219 -0.429 -4.780 1.00 86.62 93 LYS A C 1
ATOM 729 O O . LYS A 1 93 ? -7.115 -0.865 -4.476 1.00 86.62 93 LYS A O 1
ATOM 734 N N . TRP A 1 94 ? -9.307 -1.192 -4.806 1.00 84.06 94 TRP A N 1
ATOM 735 C CA . TRP A 1 94 ? -9.281 -2.605 -4.454 1.00 84.06 94 TRP A CA 1
ATOM 736 C C . TRP A 1 94 ? -8.469 -3.442 -5.451 1.00 84.06 94 TRP A C 1
ATOM 738 O O . TRP A 1 94 ? -7.756 -4.353 -5.045 1.00 84.06 94 TRP A O 1
ATOM 748 N N . ALA A 1 95 ? -8.505 -3.105 -6.742 1.00 75.25 95 ALA A N 1
ATOM 749 C CA . ALA A 1 95 ? -7.673 -3.753 -7.755 1.00 75.25 95 ALA A CA 1
ATOM 750 C C . ALA A 1 95 ? -6.164 -3.520 -7.551 1.00 75.25 95 ALA A C 1
ATOM 752 O O . ALA A 1 95 ? -5.369 -4.317 -8.039 1.00 75.25 95 ALA A O 1
ATOM 753 N N . VAL A 1 96 ? -5.784 -2.443 -6.855 1.00 79.94 96 VAL A N 1
ATOM 754 C CA . VAL A 1 96 ? -4.389 -2.110 -6.533 1.00 79.94 96 VAL A CA 1
ATOM 755 C C . VAL A 1 96 ? -3.949 -2.736 -5.212 1.00 79.94 96 VAL A C 1
ATOM 757 O O . VAL A 1 96 ? -2.921 -3.397 -5.170 1.00 79.94 96 VAL A O 1
ATOM 760 N N . PHE A 1 97 ? -4.716 -2.512 -4.144 1.00 84.69 97 PHE A N 1
ATOM 761 C CA . PHE A 1 97 ? -4.300 -2.836 -2.775 1.00 84.69 97 PHE A CA 1
ATOM 762 C C . PHE A 1 97 ? -4.856 -4.159 -2.249 1.00 84.69 97 PHE A C 1
ATOM 764 O O . PHE A 1 97 ? -4.479 -4.597 -1.172 1.00 84.69 97 PHE A O 1
ATOM 771 N N . GLY A 1 98 ? -5.815 -4.772 -2.949 1.00 82.94 98 GLY A N 1
ATOM 772 C CA . GLY A 1 98 ? -6.456 -5.991 -2.474 1.00 82.94 98 GLY A CA 1
ATOM 773 C C . GLY A 1 98 ? -7.017 -5.845 -1.054 1.00 82.94 98 GLY A C 1
ATOM 774 O O . GLY A 1 98 ? -7.699 -4.871 -0.719 1.00 82.94 98 GLY A O 1
ATOM 775 N N . THR A 1 99 ? -6.759 -6.856 -0.237 1.00 88.81 99 THR A N 1
ATOM 776 C CA . THR A 1 99 ? -7.124 -6.876 1.178 1.00 88.81 99 THR A CA 1
ATOM 777 C C . THR A 1 99 ? -5.944 -6.385 2.010 1.00 88.81 99 THR A C 1
ATOM 779 O O . THR A 1 99 ? -4.838 -6.891 1.862 1.00 88.81 99 THR A O 1
ATOM 782 N N . LEU A 1 100 ? -6.191 -5.450 2.925 1.00 91.81 100 LEU A N 1
ATOM 783 C CA . LEU A 1 100 ? -5.172 -4.837 3.774 1.00 91.81 100 LEU A CA 1
ATOM 784 C C . LEU A 1 100 ? -5.379 -5.206 5.245 1.00 91.81 100 LEU A C 1
ATOM 786 O O . LEU A 1 100 ? -6.496 -5.486 5.689 1.00 91.81 100 LEU A O 1
ATOM 790 N N . THR A 1 101 ? -4.301 -5.126 6.026 1.00 94.62 101 THR A N 1
ATOM 791 C CA . THR A 1 101 ? -4.374 -5.181 7.492 1.00 94.62 101 THR A CA 1
ATOM 792 C C . THR A 1 101 ? -4.341 -3.765 8.054 1.00 94.62 101 THR A C 1
ATOM 794 O O . THR A 1 101 ? -3.318 -3.083 7.976 1.00 94.62 101 THR A O 1
ATOM 797 N N . LEU A 1 102 ? -5.464 -3.322 8.618 1.00 96.38 102 LEU A N 1
ATOM 798 C CA . LEU A 1 102 ? -5.583 -2.056 9.332 1.00 96.38 102 LEU A CA 1
ATOM 799 C C . LEU A 1 102 ? -5.199 -2.260 10.798 1.00 96.38 102 LEU A C 1
ATOM 801 O O . LEU A 1 102 ? -5.683 -3.182 11.446 1.00 96.38 102 LEU A O 1
ATOM 805 N N . VAL A 1 103 ? -4.375 -1.367 11.332 1.00 96.00 103 VAL A N 1
ATOM 806 C CA . VAL A 1 103 ? -3.912 -1.363 12.718 1.00 96.00 103 VAL A CA 1
ATOM 807 C C . VAL A 1 103 ? -4.462 -0.137 13.434 1.00 96.00 103 VAL A C 1
ATOM 809 O O . VAL A 1 103 ? -4.303 0.992 12.966 1.00 96.00 103 VAL A O 1
ATOM 812 N N . LYS A 1 104 ? -5.071 -0.357 14.598 1.00 96.25 104 LYS A N 1
ATOM 813 C CA . LYS A 1 104 ? -5.420 0.666 15.582 1.00 96.25 104 LYS A CA 1
ATOM 814 C C . LYS A 1 104 ? -4.359 0.663 16.673 1.00 96.25 104 LYS A C 1
ATOM 816 O O . LYS A 1 104 ? -4.185 -0.328 17.383 1.00 96.25 104 LYS A O 1
ATOM 821 N N . ARG A 1 105 ? -3.649 1.780 16.803 1.00 95.44 105 ARG A N 1
ATOM 822 C CA . ARG A 1 105 ? -2.574 1.947 17.781 1.00 95.44 105 ARG A CA 1
ATOM 823 C C . ARG A 1 105 ? -3.120 2.419 19.124 1.00 95.44 105 ARG A C 1
ATOM 825 O O . ARG A 1 105 ? -4.137 3.112 19.181 1.00 95.44 105 ARG A O 1
ATOM 832 N N . THR A 1 106 ? -2.411 2.107 20.203 1.00 95.50 106 THR A N 1
ATOM 833 C CA . THR A 1 106 ? -2.775 2.521 21.574 1.00 95.50 106 THR A CA 1
ATOM 834 C C . THR A 1 106 ? -2.858 4.040 21.754 1.00 95.50 106 THR A C 1
ATOM 836 O O . THR A 1 106 ? -3.640 4.524 22.566 1.00 95.50 106 THR A O 1
ATOM 839 N N . ASN A 1 107 ? -2.130 4.810 20.940 1.00 93.50 107 ASN A N 1
ATOM 840 C CA . ASN A 1 107 ? -2.206 6.275 20.903 1.00 93.50 107 ASN A CA 1
ATOM 841 C C . ASN A 1 107 ? -3.437 6.833 20.150 1.00 93.50 107 ASN A C 1
ATOM 843 O O . ASN A 1 107 ? -3.518 8.038 19.926 1.00 93.50 107 ASN A O 1
ATOM 847 N N . GLY A 1 108 ? -4.366 5.978 19.711 1.00 92.75 108 GLY A N 1
ATOM 848 C CA . GLY A 1 108 ? -5.589 6.368 19.005 1.00 92.75 108 GLY A CA 1
ATOM 849 C C . GLY A 1 108 ? -5.431 6.595 17.497 1.00 92.75 108 GLY A C 1
ATOM 850 O O . GLY A 1 108 ? -6.416 6.908 16.829 1.00 92.75 108 GLY A O 1
ATOM 851 N N . THR A 1 109 ? -4.226 6.429 16.943 1.00 95.75 109 THR A N 1
ATOM 852 C CA . THR A 1 109 ? -3.984 6.553 15.496 1.00 95.75 109 THR A CA 1
ATOM 853 C C . THR A 1 109 ? -4.248 5.245 14.760 1.00 95.75 109 THR A C 1
ATOM 855 O O . THR A 1 109 ? -4.154 4.156 15.330 1.00 95.75 109 THR A O 1
ATOM 858 N N . TYR A 1 110 ? -4.534 5.358 13.466 1.00 96.75 110 TYR A N 1
ATOM 859 C CA . TYR A 1 110 ? -4.752 4.223 12.578 1.00 96.75 110 TYR A CA 1
ATOM 860 C C . TYR A 1 110 ? -3.705 4.223 11.466 1.00 96.75 110 TYR A C 1
ATOM 862 O O . TYR A 1 110 ? -3.188 5.273 11.076 1.00 96.75 110 TYR A O 1
ATOM 870 N N . GLY A 1 111 ? -3.379 3.048 10.945 1.00 96.06 111 GLY A N 1
ATOM 871 C CA . GLY A 1 111 ? -2.506 2.898 9.785 1.00 96.06 111 GLY A CA 1
ATOM 872 C C . GLY A 1 111 ? -2.551 1.480 9.244 1.00 96.06 111 GLY A C 1
ATOM 873 O O . GLY A 1 111 ? -3.074 0.588 9.902 1.00 96.06 111 GLY A O 1
ATOM 874 N N . PHE A 1 112 ? -2.012 1.267 8.054 1.00 95.12 112 PHE A N 1
ATOM 875 C CA . PHE A 1 112 ? -1.929 -0.062 7.457 1.00 95.12 112 PHE A CA 1
ATOM 876 C C . PHE A 1 112 ? -0.552 -0.672 7.704 1.00 95.12 112 PHE A C 1
ATOM 878 O O . PHE A 1 112 ? 0.441 0.056 7.787 1.00 95.12 112 PHE A O 1
ATOM 885 N N . TYR A 1 113 ? -0.480 -1.999 7.806 1.00 92.44 113 TYR A N 1
ATOM 886 C CA . TYR A 1 113 ? 0.802 -2.674 7.615 1.00 92.44 113 TYR A CA 1
ATOM 887 C C . TYR A 1 113 ? 1.304 -2.477 6.187 1.00 92.44 113 TYR A C 1
ATOM 889 O O . TYR A 1 113 ? 0.513 -2.267 5.268 1.00 92.44 113 TYR A O 1
ATOM 897 N N . ASN A 1 114 ? 2.628 -2.534 6.020 1.00 90.31 114 ASN A N 1
ATOM 898 C CA . ASN A 1 114 ? 3.229 -2.556 4.694 1.00 90.31 114 ASN A CA 1
ATOM 899 C C . ASN A 1 114 ? 2.686 -3.754 3.908 1.00 90.31 114 ASN A C 1
ATOM 901 O O . ASN A 1 114 ? 2.463 -4.825 4.473 1.00 90.31 114 ASN A O 1
ATOM 905 N N . ASP A 1 115 ? 2.511 -3.544 2.614 1.00 86.44 115 ASP A N 1
ATOM 906 C CA . ASP A 1 115 ? 2.025 -4.543 1.675 1.00 86.44 115 ASP A CA 1
ATOM 907 C C . ASP A 1 115 ? 3.088 -4.804 0.601 1.00 86.44 115 ASP A C 1
ATOM 909 O O . ASP A 1 115 ? 4.061 -4.054 0.467 1.00 86.44 115 ASP A O 1
ATOM 913 N N . THR A 1 116 ? 2.915 -5.865 -0.173 1.00 84.62 116 THR A N 1
ATOM 914 C CA . THR A 1 116 ? 3.781 -6.185 -1.304 1.00 84.62 116 THR A CA 1
ATOM 915 C C . THR A 1 116 ? 2.960 -6.152 -2.579 1.00 84.62 116 THR A C 1
ATOM 917 O O . THR A 1 116 ? 2.028 -6.932 -2.759 1.00 84.62 116 THR A O 1
ATOM 920 N N . TYR A 1 117 ? 3.352 -5.290 -3.516 1.00 82.81 117 TYR A N 1
ATOM 921 C CA . TYR A 1 117 ? 2.843 -5.374 -4.872 1.00 82.81 117 TYR A CA 1
ATOM 922 C C . TYR A 1 117 ? 3.515 -6.549 -5.574 1.00 82.81 117 TYR A C 1
ATOM 924 O O . TYR A 1 117 ? 4.635 -6.446 -6.076 1.00 82.81 117 TYR A O 1
ATOM 932 N N . ASN A 1 118 ? 2.820 -7.676 -5.602 1.00 73.62 118 ASN A N 1
ATOM 933 C CA . ASN A 1 118 ? 3.091 -8.768 -6.518 1.00 73.62 118 ASN A CA 1
ATOM 934 C C . ASN A 1 118 ? 1.895 -8.854 -7.464 1.00 73.62 118 ASN A C 1
ATOM 936 O O . ASN A 1 118 ? 0.752 -8.781 -7.007 1.00 73.62 118 ASN A O 1
ATOM 940 N N . PHE A 1 119 ? 2.125 -8.971 -8.772 1.00 64.75 119 PHE A N 1
ATOM 941 C CA . PHE A 1 119 ? 1.029 -9.155 -9.717 1.00 64.75 119 PHE A CA 1
ATOM 942 C C . PHE A 1 119 ? 0.412 -10.552 -9.509 1.00 64.75 119 PHE A C 1
ATOM 944 O O . PHE A 1 119 ? 0.742 -11.512 -10.197 1.00 64.75 119 PHE A O 1
ATOM 951 N N . GLU A 1 120 ? -0.467 -10.688 -8.516 1.00 54.03 120 GLU A N 1
ATOM 952 C CA . GLU A 1 120 ? -1.182 -11.924 -8.220 1.00 54.03 120 GLU A CA 1
ATOM 953 C C . GLU A 1 120 ? -2.625 -11.846 -8.721 1.00 54.03 120 GLU A C 1
ATOM 955 O O . GLU A 1 120 ? -3.481 -11.122 -8.198 1.00 54.03 120 GLU A O 1
ATOM 960 N N . MET A 1 121 ? -2.920 -12.660 -9.735 1.00 51.25 121 MET A N 1
ATOM 961 C CA . MET A 1 121 ? -4.285 -13.106 -9.999 1.00 51.25 121 MET A CA 1
ATOM 962 C C . MET A 1 121 ? -4.648 -14.115 -8.901 1.00 51.25 121 MET A C 1
ATOM 964 O O . MET A 1 121 ? -4.010 -15.161 -8.799 1.00 51.25 121 MET A O 1
ATOM 968 N N . HIS A 1 122 ? -5.636 -13.821 -8.052 1.00 45.25 122 HIS A N 1
ATOM 969 C CA . HIS A 1 122 ? -6.032 -14.783 -7.017 1.00 45.25 122 HIS A CA 1
ATOM 970 C C . HIS A 1 122 ? -6.764 -15.967 -7.653 1.00 45.25 122 HIS A C 1
ATOM 972 O O . HIS A 1 122 ? -7.725 -15.777 -8.393 1.00 45.25 122 HIS A O 1
ATOM 978 N N . ASN A 1 123 ? -6.386 -17.198 -7.316 1.00 34.75 123 ASN A N 1
ATOM 979 C CA . ASN A 1 123 ? -7.098 -18.407 -7.742 1.00 34.75 123 ASN A CA 1
ATOM 980 C C . ASN A 1 123 ? -8.375 -18.632 -6.909 1.00 34.75 123 ASN A C 1
ATOM 982 O O . ASN A 1 123 ? -8.469 -19.602 -6.160 1.00 34.75 123 ASN A O 1
ATOM 986 N N . SER A 1 124 ? -9.357 -17.734 -7.009 1.00 36.88 124 SER A N 1
ATOM 987 C CA . SER A 1 124 ? -10.631 -17.849 -6.291 1.00 36.88 124 SER A CA 1
ATOM 988 C C . SER A 1 124 ? -11.840 -17.790 -7.223 1.00 36.88 124 SER A C 1
ATOM 990 O O . SER A 1 124 ? -11.861 -17.040 -8.198 1.00 36.88 124 SER A O 1
ATOM 992 N N . LEU A 1 125 ? -12.859 -18.591 -6.895 1.00 36.59 125 LEU A N 1
ATOM 993 C CA . LEU A 1 125 ? -14.154 -18.665 -7.582 1.00 36.59 125 LEU A CA 1
ATOM 994 C C . LEU A 1 125 ? -15.192 -17.686 -7.007 1.00 36.59 125 LEU A C 1
ATOM 996 O O . LEU A 1 125 ? -16.349 -17.710 -7.429 1.00 36.59 125 LEU A O 1
ATOM 1000 N N . ARG A 1 126 ? -14.823 -16.843 -6.031 1.00 42.22 126 ARG A N 1
ATOM 1001 C CA . ARG A 1 126 ? -15.758 -15.847 -5.496 1.00 42.22 126 ARG A CA 1
ATOM 1002 C C . ARG A 1 126 ? -16.097 -14.818 -6.586 1.00 42.22 126 ARG A C 1
ATOM 1004 O O . ARG A 1 126 ? -15.175 -14.313 -7.224 1.00 42.22 126 ARG A O 1
ATOM 1011 N N . PRO A 1 127 ? -17.380 -14.492 -6.833 1.00 43.78 127 PRO A N 1
ATOM 1012 C CA . PRO A 1 127 ? -17.779 -13.612 -7.938 1.00 43.78 127 PRO A CA 1
ATOM 1013 C C . PRO A 1 127 ? -17.097 -12.237 -7.934 1.00 43.78 127 PRO A C 1
ATOM 1015 O O . PRO A 1 127 ? -16.787 -11.694 -8.989 1.00 43.78 127 PRO A O 1
ATOM 1018 N N . ASP A 1 128 ? -16.823 -11.684 -6.757 1.00 50.94 128 ASP A N 1
ATOM 1019 C CA . ASP A 1 128 ? -16.131 -10.413 -6.558 1.00 50.94 128 ASP A CA 1
ATOM 1020 C C . ASP A 1 128 ? -14.622 -10.502 -6.856 1.00 50.94 128 ASP A C 1
ATOM 1022 O O . ASP A 1 128 ? -14.049 -9.581 -7.439 1.00 50.94 128 ASP A O 1
ATOM 1026 N N . GLU A 1 129 ? -13.991 -11.640 -6.566 1.00 50.19 129 GLU A N 1
ATOM 1027 C CA . GLU A 1 129 ? -12.597 -11.924 -6.931 1.00 50.19 129 GLU A CA 1
ATOM 1028 C C . GLU A 1 129 ? -12.455 -12.304 -8.411 1.00 50.19 129 GLU A C 1
ATOM 1030 O O . GLU A 1 129 ? -11.475 -11.927 -9.048 1.00 50.19 129 GLU A O 1
ATOM 1035 N N . LEU A 1 130 ? -13.463 -12.951 -9.003 1.00 46.09 130 LEU A N 1
ATOM 1036 C CA . LEU A 1 130 ? -13.559 -13.193 -10.445 1.00 46.09 130 LEU A CA 1
ATOM 1037 C C . LEU A 1 130 ? -13.728 -11.886 -11.228 1.00 46.09 130 LEU A C 1
ATOM 1039 O O . LEU A 1 130 ? -13.084 -11.717 -12.261 1.00 46.09 130 LEU A O 1
ATOM 1043 N N . LEU A 1 131 ? -14.531 -10.939 -10.731 1.00 49.59 131 LEU A N 1
ATOM 1044 C CA . LEU A 1 131 ? -14.643 -9.589 -11.298 1.00 49.59 131 LEU A CA 1
ATOM 1045 C C . LEU A 1 131 ? -13.333 -8.806 -11.156 1.00 49.59 131 LEU A C 1
ATOM 1047 O O . LEU A 1 131 ? -12.923 -8.126 -12.100 1.00 49.59 131 LEU A O 1
ATOM 1051 N N . ARG A 1 132 ? -12.632 -8.941 -10.020 1.00 49.31 132 ARG A N 1
ATOM 1052 C CA . ARG A 1 132 ? -11.283 -8.384 -9.854 1.00 49.31 132 ARG A CA 1
ATOM 1053 C C . ARG A 1 132 ? -10.321 -8.994 -10.866 1.00 49.31 132 ARG A C 1
ATOM 1055 O O . ARG A 1 132 ? -9.680 -8.252 -11.592 1.00 49.31 132 ARG A O 1
ATOM 1062 N N . ASN A 1 133 ? -10.279 -10.317 -10.984 1.00 46.22 133 ASN A N 1
ATOM 1063 C CA . ASN A 1 133 ? -9.427 -11.029 -11.933 1.00 46.22 133 ASN A CA 1
ATOM 1064 C C . ASN A 1 133 ? -9.765 -10.702 -13.392 1.00 46.22 133 ASN A C 1
ATOM 1066 O O . ASN A 1 133 ? -8.852 -10.565 -14.197 1.00 46.22 133 ASN A O 1
ATOM 1070 N N . ALA A 1 134 ? -11.040 -10.529 -13.748 1.00 46.56 134 ALA A N 1
ATOM 1071 C CA . ALA A 1 134 ? -11.461 -10.125 -15.089 1.00 46.56 134 ALA A CA 1
ATOM 1072 C C . ALA A 1 134 ? -10.998 -8.697 -15.429 1.00 46.56 134 ALA A C 1
ATOM 1074 O O . ALA A 1 134 ? -10.452 -8.475 -16.511 1.00 46.56 134 ALA A O 1
ATOM 1075 N N . ASN A 1 135 ? -11.117 -7.757 -14.484 1.00 47.53 135 ASN A N 1
ATOM 1076 C CA . ASN A 1 135 ? -10.564 -6.405 -14.623 1.00 47.53 135 ASN A CA 1
ATOM 1077 C C . ASN A 1 135 ? -9.024 -6.410 -14.639 1.00 47.53 135 ASN A C 1
ATOM 1079 O O . ASN A 1 135 ? -8.409 -5.670 -15.404 1.00 47.53 135 ASN A O 1
ATOM 1083 N N . THR A 1 136 ? -8.393 -7.291 -13.862 1.00 48.38 136 THR A N 1
ATOM 1084 C CA . THR A 1 136 ? -6.942 -7.511 -13.857 1.00 48.38 136 THR A CA 1
ATOM 1085 C C . THR A 1 136 ? -6.453 -8.143 -15.167 1.00 48.38 136 THR A C 1
ATOM 1087 O O . THR A 1 136 ? -5.352 -7.825 -15.606 1.00 48.38 136 THR A O 1
ATOM 1090 N N . LYS A 1 137 ? -7.264 -8.968 -15.848 1.00 47.50 137 LYS A N 1
ATOM 1091 C CA . LYS A 1 137 ? -6.918 -9.651 -17.112 1.00 47.50 137 LYS A CA 1
ATOM 1092 C C . LYS A 1 137 ? -6.871 -8.714 -18.324 1.00 47.50 137 LYS A C 1
ATOM 1094 O O . LYS A 1 137 ? -6.098 -8.952 -19.245 1.00 47.50 137 LYS A O 1
ATOM 1099 N N . ILE A 1 138 ? -7.654 -7.633 -18.325 1.00 45.59 138 ILE A N 1
ATOM 1100 C CA . ILE A 1 138 ? -7.665 -6.627 -19.409 1.00 45.59 138 ILE A CA 1
ATOM 1101 C C . ILE A 1 138 ? -6.477 -5.639 -19.295 1.00 45.59 138 ILE A C 1
ATOM 1103 O O . ILE A 1 138 ? -6.169 -4.930 -20.253 1.00 45.59 138 ILE A O 1
ATOM 1107 N N . GLY A 1 139 ? -5.755 -5.645 -18.167 1.00 46.28 139 GLY A N 1
ATOM 1108 C CA . GLY A 1 139 ? -4.577 -4.804 -17.913 1.00 46.28 139 GLY A CA 1
ATOM 1109 C C . GLY A 1 139 ? -3.405 -5.547 -17.272 1.00 46.28 139 GLY A C 1
ATOM 1110 O O . GLY A 1 139 ? -2.632 -4.931 -16.555 1.00 46.28 139 GLY A O 1
ATOM 1111 N N . SER A 1 140 ? -3.294 -6.866 -17.462 1.00 56.62 140 SER A N 1
ATOM 1112 C CA . SER A 1 140 ? -2.192 -7.641 -16.878 1.00 56.62 140 SER A CA 1
ATOM 1113 C C . SER A 1 140 ? -0.851 -7.176 -17.461 1.00 56.62 140 SER A C 1
ATOM 1115 O O . SER A 1 140 ? -0.744 -7.091 -18.688 1.00 56.62 140 SER A O 1
ATOM 1117 N N . PRO A 1 141 ? 0.178 -6.912 -16.637 1.00 57.06 141 PRO A N 1
ATOM 1118 C CA . PRO A 1 141 ? 1.510 -6.653 -17.130 1.00 57.06 141 PRO A CA 1
ATOM 1119 C C . PRO A 1 141 ? 2.017 -7.891 -17.869 1.00 57.06 141 PRO A C 1
ATOM 1121 O O . PRO A 1 141 ? 2.136 -8.979 -17.307 1.00 57.06 141 PRO A O 1
ATOM 1124 N N . THR A 1 142 ? 2.328 -7.735 -19.151 1.00 66.25 142 THR A N 1
ATOM 1125 C CA . THR A 1 142 ? 3.025 -8.764 -19.920 1.00 66.25 142 THR A CA 1
ATOM 1126 C C . THR A 1 142 ? 4.464 -8.860 -19.418 1.00 66.25 142 THR A C 1
ATOM 1128 O O . THR A 1 142 ? 5.188 -7.866 -19.465 1.00 66.25 142 THR A O 1
ATOM 1131 N N . CYS A 1 143 ? 4.889 -10.037 -18.966 1.00 67.69 143 CYS A N 1
ATOM 1132 C CA . CYS A 1 143 ? 6.278 -10.316 -18.601 1.00 67.69 143 CYS A CA 1
ATOM 1133 C C . CYS A 1 143 ? 6.958 -11.094 -19.727 1.00 67.69 143 CYS A C 1
ATOM 1135 O O . CYS A 1 143 ? 6.540 -12.202 -20.062 1.00 67.69 143 CYS A O 1
ATOM 1137 N N . GLY A 1 144 ? 7.984 -10.502 -20.337 1.00 63.84 144 GLY A N 1
ATOM 1138 C CA . GLY A 1 144 ? 8.853 -11.175 -21.300 1.00 63.84 144 GLY A CA 1
ATOM 1139 C C . GLY A 1 144 ? 10.126 -11.695 -20.633 1.00 63.84 144 GLY A C 1
ATOM 1140 O O . GLY A 1 144 ? 10.435 -11.337 -19.501 1.00 63.84 144 GLY A O 1
ATOM 1141 N N . SER A 1 145 ? 10.927 -12.478 -21.359 1.00 70.94 145 SER A N 1
ATOM 1142 C CA . SER A 1 145 ? 12.207 -13.017 -20.859 1.00 70.94 145 SER A CA 1
ATOM 1143 C C . SER A 1 145 ? 13.243 -11.950 -20.481 1.00 70.94 145 SER A C 1
ATOM 1145 O O . SER A 1 145 ? 14.240 -12.262 -19.840 1.00 70.94 145 SER A O 1
ATOM 1147 N N . LEU A 1 146 ? 13.038 -10.709 -20.926 1.00 77.19 146 LEU A N 1
ATOM 1148 C CA . LEU A 1 146 ? 13.895 -9.560 -20.638 1.00 77.19 146 LEU A CA 1
ATOM 1149 C C . LEU A 1 146 ? 13.251 -8.571 -19.660 1.00 77.19 146 LEU A C 1
ATOM 1151 O O . LEU A 1 146 ? 13.836 -7.521 -19.418 1.00 77.19 146 LEU A O 1
ATOM 1155 N N . SER A 1 147 ? 12.047 -8.852 -19.161 1.00 78.00 147 SER A N 1
ATOM 1156 C CA . SER A 1 147 ? 11.363 -8.018 -18.172 1.00 78.00 147 SER A CA 1
ATOM 1157 C C . SER A 1 147 ? 11.906 -8.297 -16.772 1.00 78.00 147 SER A C 1
ATOM 1159 O O . SER A 1 147 ? 12.459 -9.364 -16.518 1.00 78.00 147 SER A O 1
ATOM 1161 N N . GLY A 1 148 ? 11.754 -7.330 -15.869 1.00 81.62 148 GLY A N 1
ATOM 1162 C CA . GLY A 1 148 ? 12.121 -7.495 -14.469 1.00 81.62 148 GLY A CA 1
ATOM 1163 C C . GLY A 1 148 ? 11.084 -8.337 -13.730 1.00 81.62 148 GLY A C 1
ATOM 1164 O O . GLY A 1 148 ? 11.401 -9.422 -13.251 1.00 81.62 148 GLY A O 1
ATOM 1165 N N . CYS A 1 149 ? 9.826 -7.880 -13.724 1.00 84.44 149 CYS A N 1
ATOM 1166 C CA . CYS A 1 149 ? 8.685 -8.579 -13.118 1.00 84.44 149 CYS A CA 1
ATOM 1167 C C . CYS A 1 149 ? 8.943 -9.041 -11.677 1.00 84.44 149 CYS A C 1
ATOM 1169 O O . CYS A 1 149 ? 8.533 -10.128 -11.265 1.00 84.44 149 CYS A O 1
ATOM 1171 N N . ILE A 1 150 ? 9.631 -8.196 -10.907 1.00 85.94 150 ILE A N 1
ATOM 1172 C CA . ILE A 1 150 ? 9.900 -8.422 -9.490 1.00 85.94 150 ILE A CA 1
ATOM 1173 C C . ILE A 1 150 ? 8.971 -7.533 -8.667 1.00 85.94 150 ILE A C 1
ATOM 1175 O O . ILE A 1 150 ? 8.886 -6.321 -8.887 1.00 85.94 150 ILE A O 1
ATOM 1179 N N . GLY A 1 151 ? 8.268 -8.150 -7.715 1.00 86.88 151 GLY A N 1
ATOM 1180 C CA . GLY A 1 151 ? 7.410 -7.438 -6.773 1.00 86.88 151 GLY A CA 1
ATOM 1181 C C . GLY A 1 151 ? 8.188 -6.447 -5.906 1.00 86.88 151 GLY A C 1
ATOM 1182 O O . GLY A 1 151 ? 9.398 -6.575 -5.733 1.00 86.88 151 GLY A O 1
ATOM 1183 N N . PHE A 1 152 ? 7.495 -5.450 -5.372 1.00 91.62 152 PHE A N 1
ATOM 1184 C CA . PHE A 1 152 ? 8.085 -4.390 -4.551 1.00 91.62 152 PHE A CA 1
ATOM 1185 C C . PHE A 1 152 ? 7.176 -4.050 -3.368 1.00 91.62 152 PHE A C 1
ATOM 1187 O O . PHE A 1 152 ? 6.000 -4.410 -3.339 1.00 91.62 152 PHE A O 1
ATOM 1194 N N . ASN A 1 153 ? 7.712 -3.343 -2.380 1.00 93.50 153 ASN A N 1
ATOM 1195 C CA . ASN A 1 153 ? 6.999 -3.010 -1.154 1.00 93.50 153 ASN A CA 1
ATOM 1196 C C . ASN A 1 153 ? 6.176 -1.725 -1.309 1.00 93.50 153 ASN A C 1
ATOM 1198 O O . ASN A 1 153 ? 6.636 -0.730 -1.872 1.00 93.50 153 ASN A O 1
ATOM 1202 N N . ILE A 1 154 ? 4.976 -1.723 -0.738 1.00 92.81 154 ILE A N 1
ATOM 1203 C CA . ILE A 1 154 ? 4.137 -0.545 -0.541 1.00 92.81 154 ILE A CA 1
ATOM 1204 C C . ILE A 1 154 ? 4.130 -0.237 0.954 1.00 92.81 154 ILE A C 1
ATOM 1206 O O . ILE A 1 154 ? 3.642 -1.025 1.762 1.00 92.81 154 ILE A O 1
ATOM 1210 N N . SER A 1 155 ? 4.656 0.924 1.339 1.00 94.12 155 SER A N 1
ATOM 1211 C CA . SER A 1 155 ? 4.594 1.392 2.721 1.00 94.12 155 SER A CA 1
ATOM 1212 C C . SER A 1 155 ? 3.578 2.513 2.882 1.00 94.12 155 SER A C 1
ATOM 1214 O O . SER A 1 155 ? 3.630 3.522 2.181 1.00 94.12 155 SER A O 1
ATOM 1216 N N . PHE A 1 156 ? 2.694 2.366 3.868 1.00 92.56 156 PHE A N 1
ATOM 1217 C CA . PHE A 1 156 ? 1.664 3.356 4.198 1.00 92.56 156 PHE A CA 1
ATOM 1218 C C . PHE A 1 156 ? 2.103 4.349 5.285 1.00 92.56 156 PHE A C 1
ATOM 1220 O O . PHE A 1 156 ? 1.285 5.071 5.852 1.00 92.56 156 PHE A O 1
ATOM 1227 N N . ASN A 1 157 ? 3.401 4.404 5.596 1.00 83.19 157 ASN A N 1
ATOM 1228 C CA . ASN A 1 157 ? 3.939 5.167 6.727 1.00 83.19 157 ASN A CA 1
ATOM 1229 C C . ASN A 1 157 ? 4.032 6.684 6.490 1.00 83.19 157 ASN A C 1
ATOM 1231 O O . ASN A 1 157 ? 4.587 7.398 7.323 1.00 83.19 157 ASN A O 1
ATOM 12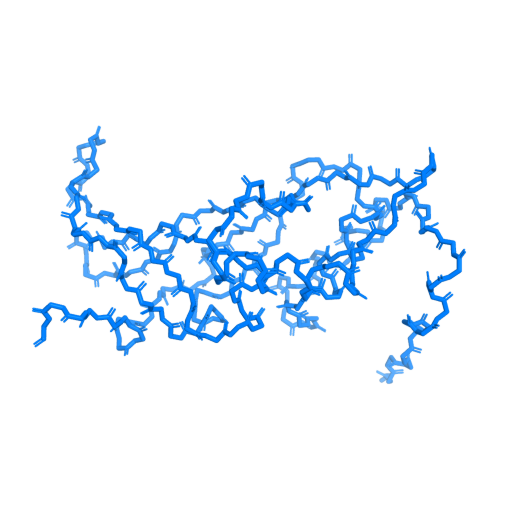35 N N . LYS A 1 158 ? 3.507 7.198 5.371 1.00 77.56 158 LYS A N 1
ATOM 1236 C CA . LYS A 1 158 ? 3.559 8.633 5.063 1.00 77.56 158 LYS A CA 1
ATOM 1237 C C . LYS A 1 158 ? 2.590 9.447 5.928 1.00 77.56 158 LYS A C 1
ATOM 1239 O O . LYS A 1 158 ? 2.914 10.567 6.313 1.00 77.56 158 LYS A O 1
ATOM 1244 N N . THR A 1 159 ? 1.422 8.891 6.251 1.00 86.38 159 THR A N 1
ATOM 1245 C CA . THR A 1 159 ? 0.391 9.551 7.067 1.00 86.38 159 THR A CA 1
ATOM 1246 C C . THR A 1 159 ? -0.394 8.537 7.900 1.00 86.38 159 THR A C 1
ATOM 1248 O O . THR A 1 159 ? -0.447 7.352 7.575 1.00 86.38 159 THR A O 1
ATOM 1251 N N . ASN A 1 160 ? -1.029 9.000 8.981 1.00 94.44 160 ASN A N 1
ATOM 1252 C CA . ASN A 1 160 ? -2.040 8.200 9.673 1.00 94.44 160 ASN A CA 1
ATOM 1253 C C . ASN A 1 160 ? -3.308 8.107 8.819 1.00 94.44 160 ASN A C 1
ATOM 1255 O O . ASN A 1 160 ? -3.659 9.056 8.123 1.00 94.44 160 ASN A O 1
ATOM 1259 N N . TYR A 1 161 ? -4.010 6.983 8.919 1.00 96.69 161 TYR A N 1
ATOM 1260 C CA . TYR A 1 161 ? -5.288 6.783 8.249 1.00 96.69 161 TYR A CA 1
ATOM 1261 C C . TYR A 1 161 ? -6.421 7.480 9.008 1.00 96.69 161 TYR A C 1
ATOM 1263 O O . TYR A 1 161 ? -6.492 7.409 10.239 1.00 96.69 161 TYR A O 1
ATOM 1271 N N . ASN A 1 162 ? -7.328 8.130 8.285 1.00 96.06 162 ASN A N 1
ATOM 1272 C CA . ASN A 1 162 ? -8.479 8.794 8.872 1.00 96.06 162 ASN A CA 1
ATOM 1273 C C . ASN A 1 162 ? -9.552 7.766 9.280 1.00 96.06 162 ASN A C 1
ATOM 1275 O O . ASN A 1 162 ? -10.163 7.138 8.410 1.00 96.06 162 ASN A O 1
ATOM 1279 N N . PRO A 1 163 ? -9.878 7.628 10.581 1.00 94.31 163 PRO A N 1
ATOM 1280 C CA . PRO A 1 163 ? -10.846 6.634 11.036 1.00 94.31 163 PRO A CA 1
ATOM 1281 C C . PRO A 1 163 ? -12.264 6.852 10.492 1.00 94.31 163 PRO A C 1
ATOM 1283 O O . PRO A 1 163 ? -13.034 5.901 10.432 1.00 94.31 163 PRO A O 1
ATOM 1286 N N . LYS A 1 164 ? -12.615 8.060 10.019 1.00 95.31 164 LYS A N 1
ATOM 1287 C CA . LYS A 1 164 ? -13.911 8.326 9.359 1.00 95.31 164 LYS A CA 1
ATOM 1288 C C . LYS A 1 164 ? -14.084 7.578 8.033 1.00 95.31 164 LYS A C 1
ATOM 1290 O O . LYS A 1 164 ? -15.195 7.499 7.515 1.00 95.31 164 LYS A O 1
ATOM 1295 N N . ASN A 1 165 ? -12.992 7.070 7.465 1.00 96.25 165 ASN A N 1
ATOM 1296 C CA . ASN A 1 165 ? -13.005 6.277 6.243 1.00 96.25 165 ASN A CA 1
ATOM 1297 C C . ASN A 1 165 ? -13.176 4.771 6.521 1.00 96.25 165 ASN A C 1
ATOM 1299 O O . ASN A 1 165 ? -13.210 3.985 5.574 1.00 96.25 165 ASN A O 1
ATOM 1303 N N . ILE A 1 166 ? -13.276 4.352 7.787 1.00 96.00 166 ILE A N 1
ATOM 1304 C CA . ILE A 1 166 ? -13.549 2.965 8.178 1.00 96.00 166 ILE A CA 1
ATOM 1305 C C . ILE A 1 166 ? -15.064 2.749 8.192 1.00 96.00 166 ILE A C 1
ATOM 1307 O O . ILE A 1 166 ? -15.794 3.487 8.848 1.00 96.00 166 ILE A O 1
ATOM 1311 N N . ILE A 1 167 ? -15.529 1.729 7.475 1.00 94.81 167 ILE A N 1
ATOM 1312 C CA . ILE A 1 167 ? -16.918 1.274 7.484 1.00 94.81 167 ILE A CA 1
ATOM 1313 C C . ILE A 1 167 ? -16.961 -0.081 8.183 1.00 94.81 167 ILE A C 1
ATOM 1315 O O . ILE A 1 167 ? -16.321 -1.036 7.736 1.00 94.81 167 ILE A O 1
ATOM 1319 N N . ASN A 1 168 ? -17.741 -0.158 9.254 1.00 89.56 168 ASN A N 1
ATOM 1320 C CA . ASN A 1 168 ? -18.078 -1.389 9.949 1.00 89.56 168 ASN A CA 1
ATOM 1321 C C . ASN A 1 168 ? -19.564 -1.673 9.701 1.00 89.56 168 ASN A C 1
ATOM 1323 O O . ASN A 1 1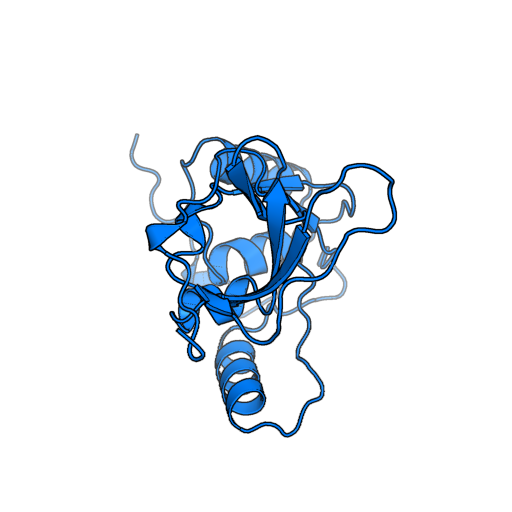68 ? -20.389 -0.794 9.912 1.00 89.56 168 ASN A O 1
ATOM 1327 N N . LEU A 1 169 ? -19.902 -2.862 9.198 1.00 77.19 169 LEU A N 1
ATOM 1328 C CA . LEU A 1 169 ? -21.301 -3.243 8.943 1.00 77.19 169 LEU A CA 1
ATOM 1329 C C . LEU A 1 169 ? -22.008 -3.785 10.192 1.00 77.19 169 LEU A C 1
ATOM 1331 O O . LEU A 1 169 ? -23.206 -4.047 10.136 1.00 77.19 169 LEU A O 1
ATOM 1335 N N . ASN A 1 170 ? -21.266 -3.981 11.284 1.00 65.62 170 ASN A N 1
ATOM 1336 C CA . ASN A 1 170 ? -21.802 -4.422 12.569 1.00 65.62 170 ASN A CA 1
ATOM 1337 C C . ASN A 1 170 ? -22.106 -3.251 13.525 1.00 65.62 170 ASN A C 1
ATOM 1339 O O . ASN A 1 170 ? -22.568 -3.511 14.635 1.00 65.62 170 ASN A O 1
ATOM 1343 N N . ASP A 1 171 ? -21.832 -2.009 13.105 1.00 56.53 171 ASP A N 1
ATOM 1344 C CA . ASP A 1 171 ? -22.160 -0.767 13.824 1.00 56.53 171 ASP A CA 1
ATOM 1345 C C . ASP A 1 171 ? -23.386 -0.092 13.186 1.00 56.53 171 ASP A C 1
ATOM 1347 O O . ASP A 1 171 ? -24.197 0.491 13.942 1.00 56.53 171 ASP A O 1
#

Secondary structure (DSSP, 8-state):
-------GGGTTSSPPPP-HHHHHHHHHHHHTTSS---HHHHHHHHHH---TT-EEE--GGGG-SEEE-S--EE-TTSS--EEEEEEESSHHHHHHH-SEEEEE-TTS-EEEPPEEE---------HHHHHHHHHHHTTPPPPPTT-----EEEE-TTSPBPGGGEE-TT-

pLDDT: mean 79.44, std 20.17, range [23.56, 97.06]

Sequence (171 aa):
MRWNAININKVKANAPKANQEEADKIAVLFNTGNLEVNKENLDYLYQINTNKDLTILVEADYVGKVLMTGSWESIEDGSGNLKVTVRPINLLKWAVFGTLTLVKRTNGTYGFYNDTYNFEMHNSLRPDELLRNANTKIGSPTCGSLSGCIGFNISFNKTNYNPKNIINLND

Radius of gyration: 17.25 Å; chains: 1; bounding box: 39×41×52 Å

Organism: Moraxella nonliquefaciens (NCBI:txid478)